Protein AF-A0A2I0T023-F1 (afdb_monomer_lite)

Radius of gyration: 28.75 Å; chains: 1; bounding box: 75×21×61 Å

Sequence (80 aa):
MTRFIQEIEHAMELGPTKQCPLREFLTMYIKNIFLNQVLAEINKEIEGVTKASDPLKILANADTMKILGVQRPLLQVGAE

InterPro domains:
  IPR039682 Exocyst complex component Sec8/EXOC4 [PTHR14146] (3-76)

Secondary structure (DSSP, 8-state):
-HHHHHHHHHHTT--TTSPPHHHHHHHHHIIIIIHHHHHHHHHHHHHHHHHH--HHHHHTSHHHHHHTT-----------

Structure (mmCIF, N/CA/C/O backbone):
data_AF-A0A2I0T023-F1
#
_entry.id   AF-A0A2I0T023-F1
#
loop_
_atom_site.group_PDB
_atom_site.id
_atom_site.type_symbol
_atom_site.label_atom_id
_atom_site.label_alt_id
_atom_site.label_comp_id
_atom_site.label_asym_id
_atom_site.label_entity_id
_atom_site.label_seq_id
_atom_site.pdbx_PDB_ins_code
_atom_site.Cartn_x
_atom_site.Cartn_y
_atom_site.Cartn_z
_atom_site.occupancy
_atom_site.B_iso_or_equiv
_atom_site.auth_seq_id
_atom_site.auth_comp_id
_atom_site.auth_asym_id
_atom_site.auth_atom_id
_atom_site.pdbx_PDB_model_num
ATOM 1 N N . MET A 1 1 ? 10.574 -8.764 -6.161 1.00 65.50 1 MET A N 1
ATOM 2 C CA . MET A 1 1 ? 10.354 -7.469 -6.845 1.00 65.50 1 MET A CA 1
ATOM 3 C C . MET A 1 1 ? 11.610 -6.973 -7.554 1.00 65.50 1 MET A C 1
ATOM 5 O O . MET A 1 1 ? 11.538 -6.718 -8.743 1.00 65.50 1 MET A O 1
ATOM 9 N N . THR A 1 2 ? 12.766 -6.923 -6.883 1.00 72.44 2 THR A N 1
ATOM 10 C CA . THR A 1 2 ? 14.042 -6.473 -7.479 1.00 72.44 2 THR A CA 1
ATOM 11 C C . THR A 1 2 ? 14.448 -7.252 -8.735 1.00 72.44 2 THR A C 1
ATOM 13 O O . THR A 1 2 ? 14.831 -6.640 -9.720 1.00 72.44 2 THR A O 1
ATOM 16 N N . ARG A 1 3 ? 14.273 -8.582 -8.740 1.00 81.19 3 ARG A N 1
ATOM 17 C CA . ARG A 1 3 ? 14.563 -9.435 -9.907 1.00 81.19 3 ARG A CA 1
ATOM 18 C C . ARG A 1 3 ? 13.682 -9.111 -11.122 1.00 81.19 3 ARG A C 1
ATOM 20 O O . ARG A 1 3 ? 14.190 -8.929 -12.212 1.00 81.19 3 ARG A O 1
ATOM 27 N N . PHE A 1 4 ? 12.377 -8.951 -10.898 1.00 80.06 4 PHE A N 1
ATOM 28 C CA . PHE A 1 4 ? 11.411 -8.569 -11.934 1.00 80.06 4 PHE A CA 1
ATOM 29 C C . PHE A 1 4 ? 11.731 -7.196 -12.541 1.00 80.06 4 PHE A C 1
ATOM 31 O O . PHE A 1 4 ? 11.663 -7.014 -13.749 1.00 80.06 4 PHE A O 1
ATOM 38 N N . ILE A 1 5 ? 12.129 -6.234 -11.705 1.00 77.25 5 ILE A N 1
ATOM 39 C CA . ILE A 1 5 ? 12.537 -4.904 -12.169 1.00 77.25 5 ILE A CA 1
ATOM 40 C C . ILE A 1 5 ? 13.795 -5.001 -13.045 1.00 77.25 5 ILE A C 1
ATOM 42 O O . ILE A 1 5 ? 13.812 -4.422 -14.123 1.00 77.25 5 ILE A O 1
ATOM 46 N N . GLN A 1 6 ? 14.798 -5.779 -12.628 1.00 77.88 6 GLN A N 1
ATOM 47 C CA . GLN A 1 6 ? 16.036 -5.985 -13.391 1.00 77.88 6 GLN A CA 1
ATOM 48 C C . GLN A 1 6 ? 15.796 -6.679 -14.738 1.00 77.88 6 GLN A C 1
ATOM 50 O O . GLN A 1 6 ? 16.403 -6.307 -15.738 1.00 77.88 6 GLN A O 1
ATOM 55 N N . GLU A 1 7 ? 14.903 -7.670 -14.781 1.00 81.94 7 GLU A N 1
ATOM 56 C CA . GLU A 1 7 ? 14.527 -8.365 -16.020 1.00 81.94 7 GLU A CA 1
ATOM 57 C C . GLU A 1 7 ? 13.877 -7.408 -17.030 1.00 81.94 7 GLU A C 1
ATOM 59 O O . GLU A 1 7 ? 14.214 -7.438 -18.213 1.00 81.94 7 GLU A O 1
ATOM 64 N N . ILE A 1 8 ? 13.003 -6.508 -16.567 1.00 77.44 8 ILE A N 1
ATOM 65 C CA . ILE A 1 8 ? 12.380 -5.501 -17.433 1.00 77.44 8 ILE A CA 1
ATOM 66 C C . ILE A 1 8 ? 13.378 -4.406 -17.831 1.00 77.44 8 ILE A C 1
ATOM 68 O O . ILE A 1 8 ? 13.404 -4.012 -18.992 1.00 77.44 8 ILE A O 1
ATOM 72 N N . GLU A 1 9 ? 14.224 -3.934 -16.914 1.00 77.44 9 GLU A N 1
ATOM 73 C CA . GLU A 1 9 ? 15.290 -2.965 -17.221 1.00 77.44 9 GLU A CA 1
ATOM 74 C C . GLU A 1 9 ? 16.216 -3.479 -18.325 1.00 77.44 9 GLU A C 1
ATOM 76 O O . GLU A 1 9 ? 16.548 -2.736 -19.251 1.00 77.44 9 GLU A O 1
ATOM 81 N N . HIS A 1 10 ? 16.572 -4.763 -18.252 1.00 79.31 10 HIS A N 1
ATOM 82 C CA . HIS A 1 10 ? 17.373 -5.435 -19.263 1.00 79.31 10 HIS A CA 1
ATOM 83 C C . HIS A 1 10 ? 16.636 -5.540 -20.606 1.00 79.31 10 HIS A C 1
ATOM 85 O O . HIS A 1 10 ? 17.209 -5.207 -21.639 1.00 79.31 10 HIS A O 1
ATOM 91 N N . ALA A 1 11 ? 15.357 -5.931 -20.596 1.00 78.25 11 ALA A N 1
ATOM 92 C CA . ALA A 1 11 ? 14.529 -6.002 -21.804 1.00 78.25 11 ALA A CA 1
ATOM 93 C C . ALA A 1 11 ? 14.265 -4.627 -22.450 1.00 78.25 11 ALA A C 1
ATOM 95 O O . ALA A 1 11 ? 14.019 -4.546 -23.649 1.00 78.25 11 ALA A O 1
ATOM 96 N N . MET A 1 12 ? 14.312 -3.548 -21.664 1.00 75.19 12 MET A N 1
ATOM 97 C CA . MET A 1 12 ? 14.146 -2.168 -22.128 1.00 75.19 12 MET A CA 1
ATOM 98 C C . MET A 1 12 ? 15.466 -1.503 -22.560 1.00 75.19 12 MET A C 1
ATOM 100 O O . MET A 1 12 ? 15.454 -0.311 -22.870 1.00 75.19 12 MET A O 1
ATOM 104 N N . GLU A 1 13 ? 16.590 -2.234 -22.548 1.00 76.00 13 GLU A N 1
ATOM 105 C CA . GLU A 1 13 ? 17.939 -1.730 -22.866 1.00 76.00 13 GLU A CA 1
ATOM 106 C C . GLU A 1 13 ? 18.318 -0.458 -22.077 1.00 76.00 13 GLU A C 1
ATOM 108 O O . GLU A 1 13 ? 19.072 0.408 -22.535 1.00 76.00 13 GLU A O 1
ATOM 113 N N . LEU A 1 14 ? 17.782 -0.311 -20.862 1.00 68.88 14 LEU A N 1
ATOM 114 C CA . LEU A 1 14 ? 18.049 0.850 -20.023 1.00 68.88 14 LEU A CA 1
ATOM 115 C C . LEU A 1 14 ? 19.456 0.732 -19.428 1.00 68.88 14 LEU A C 1
ATOM 117 O O . LEU A 1 14 ? 19.750 -0.156 -18.632 1.00 68.88 14 LEU A O 1
ATOM 121 N N . GLY A 1 15 ? 20.342 1.649 -19.821 1.00 65.94 15 GLY A N 1
ATOM 122 C CA . GLY A 1 15 ? 21.694 1.729 -19.272 1.00 65.94 15 GLY A CA 1
ATOM 123 C C . GLY A 1 15 ? 21.708 2.053 -17.765 1.00 65.94 15 GLY A C 1
ATOM 124 O O . GLY A 1 15 ? 20.793 2.713 -17.268 1.00 65.94 15 GLY A O 1
ATOM 125 N N . PRO A 1 16 ? 22.779 1.675 -17.039 1.00 64.38 16 PRO A N 1
ATOM 126 C CA . PRO A 1 16 ? 22.864 1.718 -15.569 1.00 64.38 16 PRO A CA 1
ATOM 127 C C . PRO A 1 16 ? 22.754 3.118 -14.939 1.00 64.38 16 PRO A C 1
ATOM 129 O O . PRO A 1 16 ? 22.655 3.246 -13.722 1.00 64.38 16 PRO A O 1
ATOM 132 N N . THR A 1 17 ? 22.784 4.179 -15.745 1.00 62.91 17 THR A N 1
ATOM 133 C CA . THR A 1 17 ? 22.709 5.578 -15.304 1.00 62.91 17 THR A CA 1
ATOM 134 C C . THR A 1 17 ? 21.314 6.191 -15.429 1.00 62.91 17 THR A C 1
ATOM 136 O O . THR A 1 17 ? 21.089 7.280 -14.899 1.00 62.91 17 THR A O 1
ATOM 139 N N . LYS A 1 18 ? 20.362 5.528 -16.099 1.00 64.69 18 LYS A N 1
ATOM 140 C CA . LYS A 1 18 ? 18.977 6.010 -16.197 1.00 64.69 18 LYS A CA 1
ATOM 141 C C . LYS A 1 18 ? 18.129 5.399 -15.087 1.00 64.69 18 LYS A C 1
ATOM 143 O O . LYS A 1 18 ? 18.106 4.185 -14.916 1.00 64.69 18 LYS A O 1
ATOM 148 N N . GLN A 1 19 ? 17.393 6.244 -14.360 1.00 65.62 19 GLN A N 1
ATOM 149 C CA . GLN A 1 19 ? 16.340 5.758 -13.473 1.00 65.62 19 GLN A CA 1
ATOM 150 C C . GLN A 1 19 ? 15.340 4.937 -14.286 1.00 65.62 19 GLN A C 1
ATOM 152 O O . GLN A 1 19 ? 14.850 5.388 -15.320 1.00 65.62 19 GLN A O 1
ATOM 157 N N . CYS A 1 20 ? 15.070 3.722 -13.820 1.00 74.94 20 CYS A N 1
ATOM 158 C CA . CYS A 1 20 ? 14.130 2.824 -14.457 1.00 74.94 20 CYS A CA 1
ATOM 159 C C . CYS A 1 20 ? 12.699 3.355 -14.315 1.00 74.94 20 CYS A C 1
ATOM 161 O O . CYS A 1 20 ? 12.182 3.412 -13.193 1.00 74.94 20 CYS A O 1
ATOM 163 N N . PRO A 1 21 ? 12.020 3.686 -15.428 1.00 79.19 21 PRO A N 1
ATOM 164 C CA . PRO A 1 21 ? 10.650 4.184 -15.386 1.00 79.19 21 PRO A CA 1
ATOM 165 C C . PRO A 1 21 ? 9.689 3.191 -14.724 1.00 79.19 21 PRO A C 1
ATOM 167 O O . PRO A 1 21 ? 8.774 3.601 -14.014 1.00 79.19 21 PRO A O 1
ATOM 170 N N . LEU A 1 22 ? 9.920 1.880 -14.888 1.00 8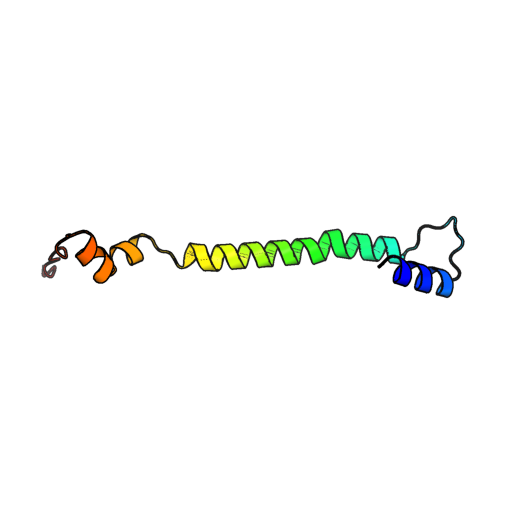2.44 22 LEU A N 1
ATOM 171 C CA . LEU A 1 22 ? 9.116 0.856 -14.218 1.00 82.44 22 LEU A CA 1
ATOM 172 C C . LEU A 1 22 ? 9.300 0.906 -12.697 1.00 82.44 22 LEU A C 1
ATOM 174 O O . LEU A 1 22 ? 8.329 0.771 -11.956 1.00 82.44 22 LEU A O 1
ATOM 178 N N . ARG A 1 23 ? 10.529 1.114 -12.216 1.00 81.25 23 ARG A N 1
ATOM 179 C CA . ARG A 1 23 ? 10.810 1.231 -10.781 1.00 81.25 23 ARG A CA 1
ATOM 180 C C . ARG A 1 23 ? 10.069 2.419 -10.177 1.00 81.25 23 ARG A C 1
ATOM 182 O O . ARG A 1 23 ? 9.487 2.291 -9.099 1.00 81.25 23 ARG A O 1
ATOM 189 N N . GLU A 1 24 ? 10.074 3.550 -10.867 1.00 84.19 24 GLU A N 1
ATOM 190 C CA . GLU A 1 24 ? 9.379 4.757 -10.428 1.00 84.19 24 GLU A CA 1
ATOM 191 C C . GLU A 1 24 ? 7.856 4.580 -10.465 1.00 84.19 24 GLU A C 1
ATOM 193 O O . GLU A 1 24 ? 7.182 4.840 -9.466 1.00 84.19 24 GLU A O 1
ATOM 198 N N . PHE A 1 25 ? 7.327 4.009 -11.549 1.00 87.38 25 PHE A N 1
ATOM 199 C CA . PHE A 1 25 ? 5.913 3.658 -11.673 1.00 87.38 25 PHE A CA 1
ATOM 200 C C . PHE A 1 25 ? 5.444 2.726 -10.550 1.00 87.38 25 PHE A C 1
ATOM 202 O O . PHE A 1 25 ? 4.463 3.023 -9.869 1.00 87.38 25 PHE A O 1
ATOM 209 N N . LEU A 1 26 ? 6.160 1.623 -10.309 1.00 87.88 26 LEU A N 1
ATOM 210 C CA . LEU A 1 26 ? 5.823 0.669 -9.251 1.00 87.88 26 LEU A CA 1
ATOM 211 C C . LEU A 1 26 ? 5.872 1.329 -7.874 1.00 87.88 26 LEU A C 1
ATOM 213 O O . LEU A 1 26 ? 4.974 1.121 -7.061 1.00 87.88 26 LEU A O 1
ATOM 217 N N . THR A 1 27 ? 6.884 2.160 -7.621 1.00 88.00 27 THR A N 1
ATOM 218 C CA . THR A 1 27 ? 7.008 2.886 -6.351 1.00 88.00 27 THR A CA 1
ATOM 219 C C . THR A 1 27 ? 5.822 3.829 -6.144 1.00 88.00 27 THR A C 1
ATOM 221 O O . THR A 1 27 ? 5.230 3.849 -5.064 1.00 88.00 27 THR A O 1
ATOM 224 N N . MET A 1 28 ? 5.432 4.572 -7.181 1.00 91.00 28 MET A N 1
ATOM 225 C CA . MET A 1 28 ? 4.301 5.494 -7.130 1.00 91.00 28 MET A CA 1
ATOM 226 C C . MET A 1 28 ? 2.966 4.757 -6.960 1.00 91.00 28 MET A C 1
ATOM 228 O O . MET A 1 28 ? 2.147 5.171 -6.139 1.00 91.00 28 MET A O 1
ATOM 232 N N . TYR A 1 29 ? 2.767 3.646 -7.674 1.00 92.50 29 TYR A N 1
ATOM 233 C CA . TYR A 1 29 ? 1.578 2.802 -7.551 1.00 92.50 29 TYR A CA 1
ATOM 234 C C . TYR A 1 29 ? 1.437 2.238 -6.134 1.00 92.50 29 TYR A C 1
ATOM 236 O O . TYR A 1 29 ? 0.384 2.373 -5.509 1.00 92.50 29 TYR A O 1
ATOM 244 N N . ILE A 1 30 ? 2.511 1.652 -5.595 1.00 93.19 30 ILE A N 1
ATOM 245 C CA . ILE A 1 30 ? 2.504 1.089 -4.240 1.00 93.19 30 ILE A CA 1
ATOM 246 C C . ILE A 1 30 ? 2.171 2.187 -3.230 1.00 93.19 30 ILE A C 1
ATOM 248 O O . ILE A 1 30 ? 1.262 2.020 -2.417 1.00 93.19 30 ILE A O 1
ATOM 252 N N . LYS A 1 31 ? 2.867 3.327 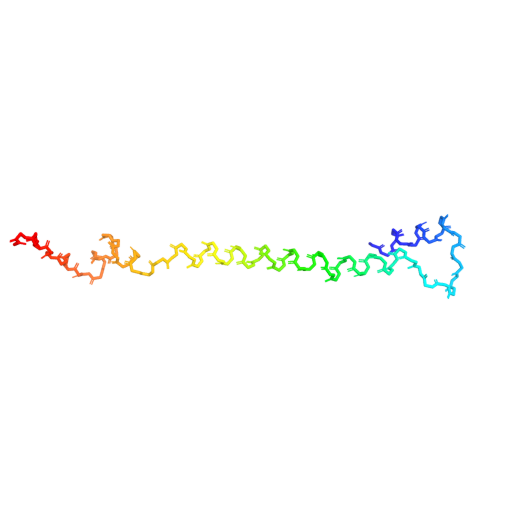-3.312 1.00 92.06 31 LYS A N 1
ATOM 253 C CA . LYS A 1 31 ? 2.717 4.423 -2.354 1.00 92.06 31 LYS A CA 1
ATOM 254 C C . LYS A 1 31 ? 1.322 5.046 -2.383 1.00 92.06 31 LYS A C 1
ATOM 256 O O . LYS A 1 31 ? 0.747 5.281 -1.327 1.00 92.06 31 LYS A O 1
ATOM 261 N N . ASN A 1 32 ? 0.798 5.339 -3.570 1.00 91.12 32 ASN A N 1
ATOM 262 C CA . ASN A 1 32 ? -0.390 6.183 -3.703 1.00 91.12 32 ASN A CA 1
ATOM 263 C C . ASN A 1 32 ? -1.688 5.391 -3.882 1.00 91.12 32 ASN A C 1
ATOM 265 O O . ASN A 1 32 ? -2.762 5.943 -3.656 1.00 91.12 32 ASN A O 1
ATOM 269 N N . ILE A 1 33 ? -1.618 4.128 -4.303 1.00 93.25 33 ILE A N 1
ATOM 270 C CA . ILE A 1 33 ? -2.809 3.323 -4.595 1.00 93.25 33 ILE A CA 1
ATOM 271 C C . ILE A 1 33 ? -2.895 2.162 -3.615 1.00 93.25 33 ILE A C 1
ATOM 273 O O . ILE A 1 33 ? -3.835 2.109 -2.825 1.00 93.25 33 ILE A O 1
ATOM 277 N N . PHE A 1 34 ? -1.897 1.277 -3.612 1.00 95.06 34 PHE A N 1
ATOM 278 C CA . PHE A 1 34 ? -1.959 0.051 -2.814 1.00 95.06 34 PHE A CA 1
ATOM 279 C C . PHE A 1 34 ? -2.057 0.339 -1.311 1.00 95.06 34 PHE A C 1
ATOM 281 O O . PHE A 1 34 ? -2.946 -0.185 -0.645 1.00 95.06 34 PHE A O 1
ATOM 288 N N . LEU A 1 35 ? -1.204 1.221 -0.776 1.00 95.69 35 LEU A N 1
ATOM 289 C CA . LEU A 1 35 ? -1.245 1.560 0.652 1.00 95.69 35 LEU A CA 1
ATOM 290 C C . LEU A 1 35 ? -2.574 2.201 1.069 1.00 95.69 35 LEU A C 1
ATOM 292 O O . LEU A 1 35 ? -3.091 1.886 2.137 1.00 95.69 35 LEU A O 1
ATOM 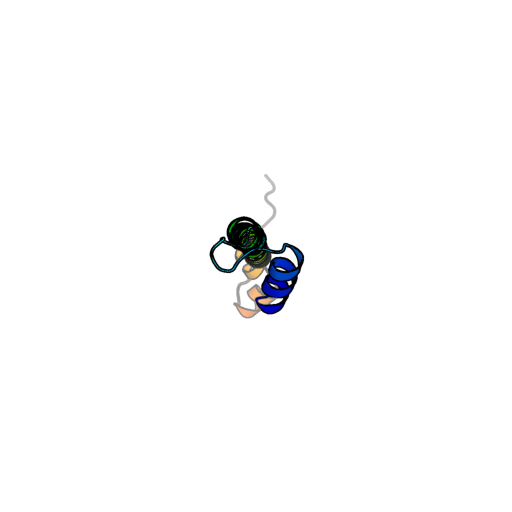296 N N . ASN A 1 36 ? -3.150 3.056 0.223 1.00 94.56 36 ASN A N 1
ATOM 297 C CA . ASN A 1 36 ? -4.445 3.680 0.498 1.00 94.56 36 ASN A CA 1
ATOM 298 C C . ASN A 1 36 ? -5.589 2.658 0.477 1.00 94.56 36 ASN A C 1
ATOM 300 O O . ASN A 1 36 ? -6.492 2.740 1.306 1.00 94.56 36 ASN A O 1
ATOM 304 N N . GLN A 1 37 ? -5.539 1.680 -0.432 1.00 96.25 37 GLN A N 1
ATOM 305 C CA . GLN A 1 37 ? -6.508 0.583 -0.476 1.00 96.25 37 GLN A CA 1
ATOM 306 C C . GLN A 1 37 ? -6.424 -0.291 0.777 1.00 96.25 37 GLN A C 1
ATOM 308 O O . GLN A 1 37 ? -7.447 -0.517 1.418 1.00 96.25 37 GLN A O 1
ATOM 313 N N . VAL A 1 38 ? -5.215 -0.707 1.169 1.00 96.69 38 VAL A N 1
ATOM 314 C CA . VAL A 1 38 ? -4.994 -1.503 2.389 1.00 96.69 38 VAL A CA 1
ATOM 315 C C . VAL A 1 38 ? -5.462 -0.739 3.628 1.00 96.69 38 VAL A C 1
ATOM 317 O O . VAL A 1 38 ? -6.154 -1.296 4.476 1.00 96.69 38 VAL A O 1
ATOM 320 N N . LEU A 1 39 ? -5.143 0.555 3.724 1.00 95.06 39 LEU A N 1
ATOM 321 C CA . LEU A 1 39 ? -5.597 1.396 4.829 1.00 95.06 39 LEU A CA 1
ATOM 322 C C . LEU A 1 39 ? -7.130 1.480 4.891 1.00 95.06 39 LEU A C 1
ATOM 324 O O . LEU A 1 39 ? -7.709 1.388 5.972 1.00 95.06 39 LEU A O 1
ATOM 328 N N . ALA A 1 40 ? -7.794 1.649 3.745 1.00 95.44 40 ALA A N 1
ATOM 329 C CA . ALA A 1 40 ? -9.252 1.696 3.673 1.00 95.44 40 ALA A CA 1
ATOM 330 C C . ALA A 1 40 ? -9.895 0.356 4.062 1.00 95.44 40 ALA A C 1
ATOM 332 O O . ALA A 1 40 ? -10.913 0.347 4.752 1.00 95.44 40 ALA A O 1
ATOM 333 N N . GLU A 1 41 ? -9.300 -0.763 3.653 1.00 95.69 41 GLU A N 1
ATOM 334 C CA . GLU A 1 41 ? -9.764 -2.106 4.003 1.00 95.69 41 GLU A CA 1
ATOM 335 C C . GLU A 1 41 ? -9.656 -2.367 5.511 1.00 95.69 41 GLU A C 1
ATOM 337 O O . GLU A 1 41 ? -10.647 -2.753 6.130 1.00 95.69 41 GLU A O 1
ATOM 342 N N . ILE A 1 42 ? -8.512 -2.038 6.120 1.00 94.75 42 ILE A N 1
ATOM 343 C CA . ILE A 1 42 ? -8.313 -2.135 7.575 1.00 94.75 42 ILE A CA 1
ATOM 344 C C . ILE A 1 42 ? -9.330 -1.262 8.318 1.00 94.75 42 ILE A C 1
ATOM 346 O O . ILE A 1 42 ? -9.986 -1.723 9.252 1.00 94.75 42 ILE A O 1
ATOM 350 N N . ASN A 1 43 ? -9.499 -0.004 7.899 1.00 94.06 43 ASN A N 1
ATOM 351 C CA . ASN A 1 43 ? -10.462 0.899 8.532 1.00 94.06 43 ASN A CA 1
ATOM 352 C C . ASN A 1 43 ? -11.894 0.367 8.427 1.00 94.06 43 ASN A C 1
ATOM 354 O O . ASN A 1 43 ? -12.648 0.457 9.393 1.00 94.06 43 ASN A O 1
ATOM 358 N N . LYS A 1 44 ? -12.257 -0.227 7.288 1.00 92.81 44 LYS A N 1
ATOM 359 C CA . LYS A 1 44 ? -13.569 -0.846 7.085 1.00 92.81 44 LYS A CA 1
ATOM 360 C C . LYS A 1 44 ? -13.778 -2.060 7.992 1.00 92.81 44 LYS A C 1
ATOM 362 O O . LYS A 1 44 ? -14.877 -2.236 8.512 1.00 92.81 44 LYS A O 1
ATOM 367 N N . GLU A 1 45 ? -12.759 -2.891 8.188 1.00 90.12 45 GLU A N 1
ATOM 368 C CA . GLU A 1 45 ? -12.833 -4.041 9.095 1.00 90.12 45 GLU A CA 1
ATOM 369 C C . GLU A 1 45 ? -13.016 -3.589 10.552 1.00 90.12 45 GLU A C 1
ATOM 371 O O . GLU A 1 45 ? -13.924 -4.062 11.240 1.00 90.12 45 GLU A O 1
ATOM 376 N N . ILE A 1 46 ? -12.237 -2.593 10.990 1.00 87.44 46 ILE A N 1
ATOM 377 C CA . ILE A 1 46 ? -12.384 -1.971 12.315 1.00 87.44 46 ILE A CA 1
ATOM 378 C C . ILE A 1 46 ? -13.789 -1.389 12.480 1.00 87.44 46 ILE A C 1
ATOM 380 O O . ILE A 1 46 ? -14.449 -1.625 13.493 1.00 87.44 46 ILE A O 1
ATOM 384 N N . GLU A 1 47 ? -14.264 -0.634 11.494 1.00 87.38 47 GLU A N 1
ATOM 385 C CA . GLU A 1 47 ? -15.599 -0.043 11.501 1.00 87.38 47 GLU A CA 1
ATOM 386 C C . GLU A 1 47 ? -16.694 -1.118 11.571 1.00 87.38 47 GLU A C 1
ATOM 388 O O . GLU A 1 47 ? -17.647 -0.975 12.335 1.00 87.38 47 GLU A O 1
ATOM 393 N N . GLY A 1 48 ? -16.539 -2.224 10.840 1.00 82.12 48 GLY A N 1
ATOM 394 C CA . GLY A 1 48 ? -17.461 -3.358 10.878 1.00 82.12 48 GLY A CA 1
ATOM 395 C C . GLY A 1 48 ? -17.585 -3.981 12.270 1.00 82.12 48 GLY A C 1
ATOM 396 O O . GLY A 1 48 ? -18.694 -4.276 12.715 1.00 82.12 48 GLY A O 1
ATOM 397 N N . VAL A 1 49 ? -16.469 -4.125 12.986 1.00 77.12 49 VAL A N 1
ATOM 398 C CA . VAL A 1 49 ? -16.460 -4.672 14.353 1.00 77.12 49 VAL A CA 1
ATOM 399 C C . VAL A 1 49 ? -16.977 -3.650 15.372 1.00 77.12 49 VAL A C 1
ATOM 401 O O . VAL A 1 49 ? -17.754 -3.999 16.260 1.00 77.12 49 VAL A O 1
ATOM 404 N N . THR A 1 50 ? -16.591 -2.380 15.243 1.00 73.69 50 THR A N 1
ATOM 405 C CA . THR A 1 50 ? -16.914 -1.324 16.222 1.00 73.69 50 THR A CA 1
ATOM 406 C C . THR A 1 50 ? -18.327 -0.762 16.084 1.00 73.69 50 THR A C 1
ATOM 408 O O . THR A 1 50 ? -18.919 -0.371 17.086 1.00 73.69 50 THR A O 1
ATOM 411 N N . LYS A 1 51 ? -18.915 -0.750 14.882 1.00 65.56 51 LYS A N 1
ATOM 412 C CA . LYS A 1 51 ? -20.320 -0.350 14.686 1.00 65.56 51 LYS A CA 1
ATOM 413 C C . LYS A 1 51 ? -21.315 -1.461 15.020 1.00 65.56 51 LYS A C 1
ATOM 415 O O . LYS A 1 51 ? -22.492 -1.172 15.227 1.00 65.56 51 LYS A O 1
ATOM 420 N N . ALA A 1 52 ? -20.870 -2.719 15.073 1.00 58.12 52 ALA A N 1
ATOM 421 C CA . ALA A 1 52 ? -21.709 -3.848 15.470 1.00 58.12 52 ALA A CA 1
ATOM 422 C C . ALA A 1 52 ? -21.903 -3.941 16.995 1.00 58.12 52 ALA A C 1
ATOM 424 O O . ALA A 1 52 ? -22.910 -4.489 17.449 1.00 58.12 52 ALA A O 1
ATOM 425 N N . SER A 1 53 ? -20.993 -3.380 17.795 1.00 55.53 53 SER A N 1
ATOM 426 C CA . SER A 1 53 ? 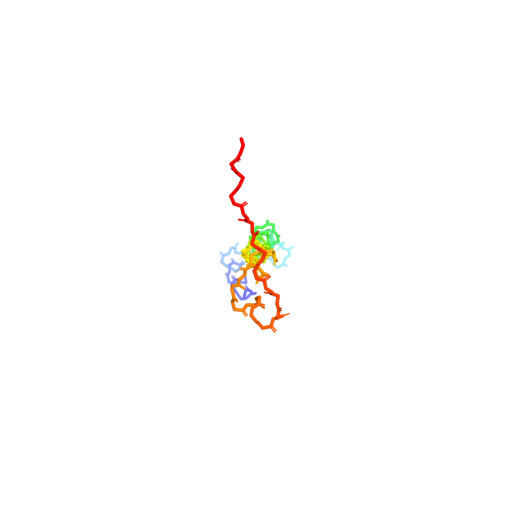-21.127 -3.329 19.250 1.00 55.53 53 SER A CA 1
ATOM 427 C C . SER A 1 53 ? -21.809 -2.039 19.694 1.00 55.53 53 SER A C 1
ATOM 429 O O . SER A 1 53 ? -21.187 -1.143 20.250 1.00 55.53 53 SER A O 1
ATOM 431 N N . ASP A 1 54 ? -23.123 -1.951 19.497 1.00 57.31 54 ASP A N 1
ATOM 432 C CA . ASP A 1 54 ? -23.929 -1.011 20.277 1.00 57.31 54 ASP A CA 1
ATOM 433 C C . ASP A 1 54 ? -23.856 -1.46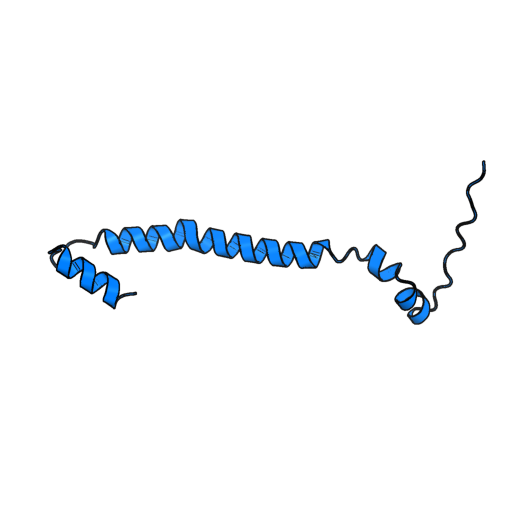1 21.751 1.00 57.31 54 ASP A C 1
ATOM 435 O O . ASP A 1 54 ? -24.438 -2.500 22.099 1.00 57.31 54 ASP A O 1
ATOM 439 N N . PRO A 1 55 ? -23.123 -0.753 22.635 1.00 56.34 55 PRO A N 1
ATOM 440 C CA . PRO A 1 55 ? -22.932 -1.195 24.014 1.00 56.34 55 PRO A CA 1
ATOM 441 C C . PRO A 1 55 ? -24.276 -1.300 24.742 1.00 56.34 55 PRO A C 1
ATOM 443 O O . PRO A 1 55 ? -24.441 -2.134 25.633 1.00 56.34 55 PRO A O 1
ATOM 446 N N . LEU A 1 56 ? -25.269 -0.515 24.307 1.00 56.00 56 LEU A N 1
ATOM 447 C CA . LEU A 1 56 ? -26.624 -0.541 24.844 1.00 56.00 56 LEU A CA 1
ATOM 448 C C . LEU A 1 56 ? -27.372 -1.818 24.439 1.00 56.00 56 LEU A C 1
ATOM 450 O O . LEU A 1 56 ? -28.119 -2.351 25.255 1.00 56.00 56 LEU A O 1
ATOM 454 N N . LYS A 1 57 ? -27.133 -2.379 23.243 1.00 54.69 57 LYS A N 1
ATOM 455 C CA . LYS A 1 57 ? -27.700 -3.686 22.844 1.00 54.69 57 LYS A CA 1
ATOM 456 C C . LYS A 1 57 ? -27.059 -4.858 23.583 1.00 54.69 57 LYS A C 1
ATOM 458 O O . LYS A 1 57 ? -27.751 -5.822 23.897 1.00 54.69 57 LYS A O 1
ATOM 463 N N . ILE A 1 58 ? -25.765 -4.774 23.888 1.00 55.66 58 ILE A N 1
ATOM 464 C CA . ILE A 1 58 ? -25.042 -5.799 24.662 1.00 55.66 58 ILE A CA 1
ATOM 465 C C . ILE A 1 58 ? -25.530 -5.826 26.119 1.00 55.66 58 ILE A C 1
ATOM 467 O O . ILE A 1 58 ? -25.722 -6.904 26.688 1.00 55.66 58 ILE A O 1
ATOM 471 N N . LEU A 1 59 ? -25.787 -4.652 26.705 1.00 52.69 59 LEU A N 1
ATOM 472 C CA . LEU A 1 59 ? -26.372 -4.514 28.042 1.00 52.69 59 LEU A CA 1
ATOM 473 C C . LEU A 1 59 ? -27.868 -4.864 28.076 1.00 52.69 59 LEU A C 1
ATOM 475 O O . LEU A 1 59 ? -28.344 -5.346 29.098 1.00 52.69 59 LEU A O 1
ATOM 479 N N . ALA A 1 60 ? -28.595 -4.664 26.971 1.00 56.09 60 ALA A N 1
ATOM 480 C CA . ALA A 1 60 ? -29.996 -5.062 26.813 1.00 56.09 60 ALA A CA 1
ATOM 481 C C . ALA A 1 60 ? -30.197 -6.554 26.500 1.00 56.09 60 ALA A C 1
ATOM 483 O O . ALA A 1 60 ? -31.338 -7.022 26.474 1.00 56.09 60 ALA A O 1
ATOM 484 N N . ASN A 1 61 ? -29.119 -7.310 26.259 1.00 59.25 61 ASN A N 1
ATOM 485 C CA . ASN A 1 61 ? -29.215 -8.749 26.063 1.00 59.25 61 ASN A CA 1
ATOM 486 C C . ASN A 1 61 ? -29.675 -9.422 27.370 1.00 59.25 61 ASN A C 1
ATOM 488 O O . ASN A 1 61 ? -29.106 -9.192 28.440 1.00 59.25 61 ASN A O 1
ATOM 492 N N . ALA A 1 62 ? -30.709 -10.260 27.276 1.00 59.69 62 ALA A N 1
ATOM 493 C CA . ALA A 1 62 ? -31.372 -10.884 28.419 1.00 59.69 62 ALA A CA 1
ATOM 494 C C . ALA A 1 62 ? -30.413 -11.731 29.274 1.00 59.69 62 ALA A C 1
ATOM 496 O O . ALA A 1 62 ? -30.542 -11.761 30.499 1.00 59.69 62 ALA A O 1
ATOM 497 N N . ASP A 1 63 ? -29.420 -12.363 28.643 1.00 60.25 63 ASP A N 1
ATOM 498 C CA . ASP A 1 63 ? -28.395 -13.144 29.337 1.00 60.25 63 ASP A CA 1
ATOM 499 C C . ASP A 1 63 ? -27.439 -12.253 30.144 1.00 60.25 63 ASP A C 1
ATOM 501 O O . ASP A 1 63 ? -27.133 -12.563 31.296 1.00 60.25 63 ASP A O 1
ATOM 505 N N . THR A 1 64 ? -27.039 -11.097 29.599 1.00 61.91 64 THR A N 1
ATOM 506 C CA . THR A 1 64 ? -26.210 -10.106 30.306 1.00 61.91 64 THR A CA 1
ATOM 507 C C . THR A 1 64 ? -26.964 -9.507 31.496 1.00 61.91 64 THR A C 1
ATOM 509 O O . THR A 1 64 ? -26.412 -9.428 32.592 1.00 61.91 64 THR A O 1
ATOM 512 N N . MET A 1 65 ? -28.243 -9.144 31.328 1.00 60.31 65 MET A N 1
ATOM 513 C CA . MET A 1 65 ? -29.085 -8.622 32.419 1.00 60.31 65 MET A CA 1
ATOM 514 C C . MET A 1 65 ? -29.275 -9.643 33.549 1.00 60.31 65 MET A C 1
ATOM 516 O O . MET A 1 65 ? -29.239 -9.275 34.724 1.00 60.31 65 MET A O 1
ATOM 520 N N . LYS A 1 66 ? -29.415 -10.930 33.204 1.00 63.38 66 LYS A N 1
ATOM 521 C CA . LYS A 1 66 ? -29.513 -12.030 34.173 1.00 63.38 66 LYS A CA 1
ATOM 522 C C . LYS A 1 66 ? -28.210 -12.234 34.952 1.00 63.38 66 LYS A C 1
ATOM 524 O O . LYS A 1 66 ? -28.266 -12.433 36.162 1.00 63.38 66 LYS A O 1
ATOM 529 N N . ILE A 1 67 ? -27.055 -12.159 34.284 1.00 64.94 67 ILE A N 1
ATOM 530 C CA . ILE A 1 67 ? -25.728 -12.265 34.922 1.00 64.94 67 ILE A CA 1
ATOM 531 C C . ILE A 1 67 ? -25.455 -11.062 35.837 1.00 64.94 67 ILE A C 1
ATOM 533 O O . ILE A 1 67 ? -24.909 -11.230 36.924 1.00 64.94 67 ILE A O 1
ATOM 537 N N . LEU A 1 68 ? -25.872 -9.860 35.430 1.00 62.19 68 LEU A N 1
ATOM 538 C CA . LEU A 1 68 ? -25.709 -8.624 36.203 1.00 62.19 68 LEU A CA 1
ATOM 539 C C . LEU A 1 68 ? -26.767 -8.439 37.311 1.00 62.19 68 LEU A C 1
ATOM 541 O O . LEU A 1 68 ? -26.736 -7.432 38.014 1.00 62.19 68 LEU A O 1
ATOM 545 N N . GLY A 1 69 ? -27.706 -9.379 37.476 1.00 61.38 69 GLY A N 1
ATOM 546 C CA . GLY A 1 69 ? -28.749 -9.323 38.509 1.00 61.38 69 GLY A CA 1
ATOM 547 C C . GLY A 1 69 ? -29.765 -8.188 38.328 1.00 61.38 69 GLY A C 1
ATOM 548 O O . GLY A 1 69 ? -30.493 -7.860 39.265 1.00 61.38 69 GLY A O 1
ATOM 549 N N . VAL A 1 70 ? -29.826 -7.575 37.143 1.00 61.06 70 VAL A N 1
ATOM 550 C CA . VAL A 1 70 ? -30.705 -6.436 36.872 1.00 61.06 70 VAL A CA 1
ATOM 551 C C . VAL A 1 70 ? -32.077 -6.977 36.469 1.00 61.06 70 VAL A C 1
ATOM 553 O O . VAL A 1 70 ? -32.232 -7.570 35.401 1.00 61.06 70 VAL A O 1
ATOM 556 N N . GLN A 1 71 ? -33.090 -6.794 37.326 1.00 52.62 71 GLN A N 1
ATOM 557 C CA . GLN A 1 71 ? -34.483 -7.038 36.942 1.00 52.62 71 GLN A CA 1
ATOM 558 C C . GLN A 1 71 ? -34.810 -6.178 35.720 1.00 52.62 71 GLN A C 1
ATOM 560 O O . GLN A 1 71 ? -34.574 -4.970 35.728 1.00 52.62 71 GLN A O 1
ATOM 565 N N . ARG A 1 72 ? -35.361 -6.806 34.674 1.00 56.59 72 ARG A N 1
ATOM 566 C CA . ARG A 1 72 ? -35.880 -6.119 33.486 1.00 56.59 72 ARG A CA 1
ATOM 567 C C . ARG A 1 72 ? -36.728 -4.926 33.951 1.00 56.59 72 ARG A C 1
ATOM 569 O O . ARG A 1 72 ? -37.701 -5.167 34.667 1.00 56.59 72 ARG A O 1
ATOM 576 N N . PRO A 1 73 ? -36.403 -3.673 33.576 1.00 54.75 73 PRO A N 1
ATOM 577 C CA . PRO A 1 73 ? -37.277 -2.552 33.877 1.00 54.75 73 PRO A CA 1
ATOM 578 C C . PRO A 1 73 ? -38.639 -2.858 33.259 1.00 54.75 73 PRO A C 1
ATOM 580 O O . PRO A 1 73 ? -38.752 -3.038 32.044 1.00 54.75 73 PRO A O 1
ATOM 583 N N . LEU A 1 74 ? -39.660 -3.005 34.102 1.00 52.22 74 LEU A N 1
ATOM 584 C CA . LEU A 1 74 ? -41.043 -3.128 33.667 1.00 52.22 74 LEU A CA 1
ATOM 585 C C . LEU A 1 74 ? -41.448 -1.763 33.110 1.00 52.22 74 LEU A C 1
ATOM 587 O O . LEU A 1 74 ? -42.024 -0.946 33.821 1.00 52.22 74 LEU A O 1
ATOM 591 N N . LEU A 1 75 ? -41.111 -1.485 31.851 1.00 44.91 75 LEU A N 1
ATOM 592 C CA . LEU A 1 75 ? -41.756 -0.396 31.132 1.00 44.91 75 LEU A CA 1
ATOM 593 C C . LEU A 1 75 ? -43.187 -0.847 30.850 1.00 44.91 75 LEU A C 1
ATOM 595 O O . LEU A 1 75 ? -43.483 -1.522 29.864 1.00 44.91 75 LEU A O 1
ATOM 599 N N . GLN A 1 76 ? -44.042 -0.522 31.819 1.00 47.88 76 GLN A N 1
ATOM 600 C CA . GLN A 1 76 ? -45.477 -0.436 31.657 1.00 47.88 76 GLN A CA 1
ATOM 601 C C . GLN A 1 76 ? -45.778 0.359 30.390 1.00 47.88 76 GLN A C 1
ATOM 603 O O . GLN A 1 76 ? -45.177 1.393 30.108 1.00 47.88 76 GLN A O 1
ATOM 608 N N . VAL A 1 77 ? -46.716 -0.195 29.635 1.00 45.62 77 VAL A N 1
ATOM 609 C CA . VAL A 1 77 ? -47.406 0.417 28.511 1.00 45.62 77 VAL A CA 1
ATOM 610 C C . VAL A 1 77 ? -47.732 1.872 28.847 1.00 45.62 77 VAL A C 1
ATOM 612 O O . VAL A 1 77 ? -48.518 2.135 29.753 1.00 45.62 77 VAL A O 1
ATOM 615 N N . GLY A 1 78 ? -47.136 2.808 28.109 1.00 42.66 78 GLY A N 1
ATOM 616 C CA . GLY A 1 78 ? -47.677 4.154 27.991 1.00 42.66 78 GLY A CA 1
ATOM 617 C C . GLY A 1 78 ? -48.987 4.060 27.219 1.00 42.66 78 GLY A C 1
ATOM 618 O O . GLY A 1 78 ? -48.976 3.983 25.993 1.00 42.66 78 GLY A O 1
ATOM 619 N N . ALA A 1 79 ? -50.089 3.977 27.956 1.00 37.72 79 ALA A N 1
ATOM 620 C CA . ALA A 1 79 ? -51.423 4.291 27.484 1.00 37.72 79 ALA A CA 1
ATOM 621 C C . ALA A 1 79 ? -51.852 5.568 28.208 1.00 37.72 79 ALA A C 1
ATOM 623 O O . ALA A 1 79 ? -52.353 5.479 29.323 1.00 37.72 79 ALA A O 1
ATOM 624 N N . GLU A 1 80 ? -51.613 6.712 27.570 1.00 35.88 80 GLU A N 1
ATOM 625 C CA . GLU A 1 80 ? -52.440 7.925 27.637 1.00 35.88 80 GLU A CA 1
ATOM 626 C C . GLU A 1 80 ? -52.420 8.593 26.258 1.00 35.88 80 GLU A C 1
ATOM 628 O O . GLU A 1 80 ? -51.319 8.682 25.662 1.00 35.88 80 GLU A O 1
#

pLDDT: mean 72.6, std 16.36, range [35.88, 96.69]

Organism: 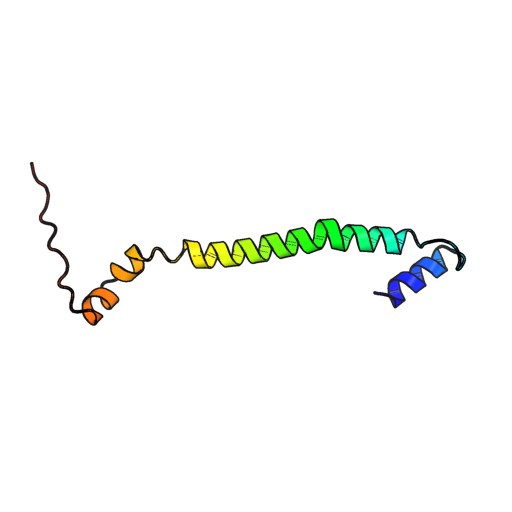NCBI:txid1758121

Foldseek 3Di:
DVVVQVVVCVVVVPDPPDDRPVVVVVVCCCVPPVVVVVVVVVVVVVCVVVVVCPVVVVCVPPVNCVVVVHDDPPPDDPDD